Protein AF-A0A1G8IHE6-F1 (afdb_monomer_lite)

Sequence (54 aa):
MTPTKDIVFYIVNHLDTLGMEKGVEQVSHRLAFDRDYVLEIYFNEKRKAHQMAV

Structure (mmCIF, N/CA/C/O backbone):
data_AF-A0A1G8IHE6-F1
#
_entry.id   AF-A0A1G8IHE6-F1
#
loop_
_atom_site.group_PDB
_atom_site.id
_atom_site.type_symbol
_atom_site.label_atom_id
_atom_site.label_alt_id
_atom_site.label_comp_id
_atom_site.label_asym_id
_atom_site.label_entity_id
_atom_site.label_seq_id
_atom_site.pdbx_PDB_ins_code
_atom_site.Cartn_x
_atom_site.Cartn_y
_atom_site.Cartn_z
_atom_site.occupancy
_atom_site.B_iso_or_equiv
_atom_site.auth_seq_id
_atom_site.auth_comp_id
_atom_site.auth_asym_id
_atom_site.auth_atom_id
_atom_site.pdbx_PDB_model_num
ATOM 1 N N . MET A 1 1 ? -3.339 -14.211 -2.811 1.00 64.12 1 MET A N 1
ATOM 2 C CA . MET A 1 1 ? -3.623 -13.483 -4.068 1.00 64.12 1 MET A CA 1
ATOM 3 C C . MET A 1 1 ? -2.444 -12.562 -4.337 1.00 64.12 1 MET A C 1
ATOM 5 O O . MET A 1 1 ? -1.967 -11.956 -3.390 1.00 64.12 1 MET A O 1
ATOM 9 N N . THR A 1 2 ? -1.920 -12.509 -5.561 1.00 75.00 2 THR A N 1
ATOM 10 C CA . THR A 1 2 ? -0.813 -11.597 -5.908 1.00 75.00 2 THR A CA 1
ATOM 11 C C . THR A 1 2 ? -1.412 -10.284 -6.419 1.00 75.00 2 THR A C 1
ATOM 13 O O . THR A 1 2 ? -2.273 -10.350 -7.299 1.00 75.00 2 THR A O 1
ATOM 16 N N . PRO A 1 3 ? -1.022 -9.111 -5.889 1.00 81.50 3 PRO A N 1
ATOM 17 C CA . PRO A 1 3 ? -1.582 -7.836 -6.326 1.00 81.50 3 PRO A CA 1
ATOM 18 C C . PRO A 1 3 ? -1.184 -7.541 -7.777 1.00 81.50 3 PRO A C 1
ATOM 20 O O . PRO A 1 3 ? -0.078 -7.867 -8.214 1.00 81.50 3 PRO A O 1
ATOM 23 N N . THR A 1 4 ? -2.092 -6.925 -8.536 1.00 92.94 4 THR A N 1
ATOM 24 C CA . THR A 1 4 ? -1.799 -6.478 -9.904 1.00 92.94 4 THR A CA 1
ATOM 25 C C . THR A 1 4 ? -0.811 -5.311 -9.880 1.00 92.94 4 THR A C 1
ATOM 27 O O . THR A 1 4 ? -0.694 -4.607 -8.875 1.00 92.94 4 THR A O 1
ATOM 30 N N . LYS A 1 5 ? -0.107 -5.067 -10.995 1.00 92.12 5 LYS A N 1
ATOM 31 C CA . LYS A 1 5 ? 0.849 -3.948 -11.093 1.00 92.12 5 LYS A CA 1
ATOM 32 C C . LYS A 1 5 ? 0.201 -2.592 -10.786 1.00 92.12 5 LYS A C 1
ATOM 34 O O . LYS A 1 5 ? 0.824 -1.777 -10.115 1.00 92.12 5 LYS A O 1
ATOM 39 N N . ASP A 1 6 ? -1.051 -2.390 -11.194 1.00 94.56 6 ASP A N 1
ATOM 40 C CA . ASP A 1 6 ? -1.794 -1.153 -10.922 1.00 94.56 6 ASP A CA 1
ATOM 41 C C . ASP A 1 6 ? -2.074 -0.964 -9.428 1.00 94.56 6 ASP A C 1
ATOM 43 O O . ASP A 1 6 ? -1.928 0.138 -8.902 1.00 94.56 6 ASP A O 1
ATOM 47 N N . ILE A 1 7 ? -2.419 -2.049 -8.721 1.00 95.19 7 ILE A N 1
ATOM 48 C CA . ILE A 1 7 ? -2.621 -2.024 -7.268 1.00 95.19 7 ILE A CA 1
ATOM 49 C C . ILE A 1 7 ? -1.304 -1.695 -6.562 1.00 95.19 7 ILE A C 1
ATOM 51 O O . ILE A 1 7 ? -1.283 -0.843 -5.678 1.00 95.19 7 ILE A O 1
ATOM 55 N N . VAL A 1 8 ? -0.197 -2.323 -6.970 1.00 96.00 8 VAL A N 1
ATOM 56 C CA . VAL A 1 8 ? 1.127 -2.043 -6.393 1.00 96.00 8 VAL A CA 1
ATOM 57 C C . VAL A 1 8 ? 1.517 -0.581 -6.615 1.00 96.00 8 VAL A C 1
ATOM 59 O O . VAL A 1 8 ? 1.904 0.092 -5.662 1.00 96.00 8 VAL A O 1
ATOM 62 N N . PHE A 1 9 ? 1.354 -0.060 -7.835 1.00 95.62 9 PHE A N 1
ATOM 63 C CA . PHE A 1 9 ? 1.632 1.344 -8.143 1.00 95.62 9 PHE A CA 1
ATO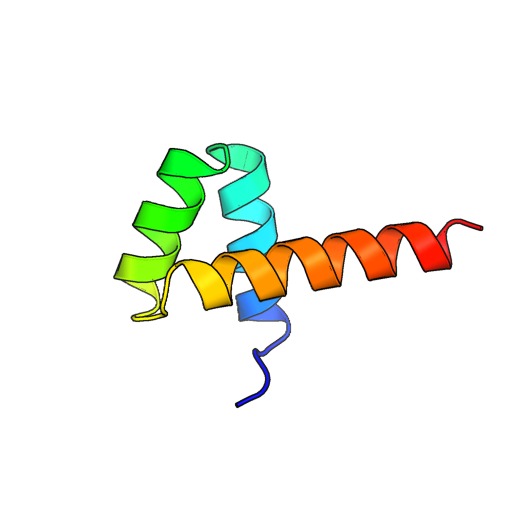M 64 C C . PHE A 1 9 ? 0.772 2.294 -7.301 1.00 95.62 9 PHE A C 1
ATOM 66 O O . PHE A 1 9 ? 1.291 3.247 -6.721 1.00 95.62 9 PHE A O 1
ATOM 73 N N . TYR A 1 10 ? -0.530 2.011 -7.184 1.00 96.94 10 TYR A N 1
ATOM 74 C CA . TYR A 1 10 ? -1.450 2.797 -6.366 1.00 96.94 10 TYR A CA 1
ATOM 75 C C . TYR A 1 10 ? -0.998 2.866 -4.903 1.00 96.94 10 TYR A C 1
ATOM 77 O O . TYR A 1 10 ? -0.917 3.965 -4.348 1.00 96.94 10 TYR A O 1
ATOM 85 N N . ILE A 1 11 ? -0.671 1.708 -4.312 1.00 96.94 11 ILE A N 1
ATOM 86 C CA . ILE A 1 11 ? -0.185 1.582 -2.932 1.00 96.94 11 ILE A CA 1
ATOM 87 C C . ILE A 1 11 ? 1.101 2.394 -2.756 1.00 96.94 11 ILE A C 1
ATOM 89 O O . ILE A 1 11 ? 1.163 3.259 -1.885 1.00 96.94 11 ILE A O 1
ATOM 93 N N . VAL A 1 12 ? 2.110 2.154 -3.599 1.00 96.94 12 VAL A N 1
ATOM 94 C CA . VAL A 1 12 ? 3.417 2.816 -3.484 1.00 96.94 12 VAL A CA 1
ATOM 95 C C . VAL A 1 12 ? 3.282 4.327 -3.601 1.00 96.94 12 VAL A C 1
ATOM 97 O O . VAL A 1 12 ? 3.743 5.047 -2.719 1.00 96.94 12 VAL A O 1
ATOM 100 N N . ASN A 1 13 ? 2.582 4.809 -4.628 1.00 96.81 13 ASN A N 1
ATOM 101 C CA . ASN A 1 13 ? 2.432 6.239 -4.856 1.00 96.81 13 ASN A CA 1
ATOM 102 C C . ASN A 1 13 ? 1.660 6.935 -3.721 1.00 96.81 13 ASN A C 1
ATOM 104 O O . ASN A 1 13 ? 2.024 8.039 -3.317 1.00 96.81 13 ASN A O 1
ATOM 108 N N . HIS A 1 14 ? 0.607 6.307 -3.180 1.00 97.00 14 HIS A N 1
ATOM 109 C CA . HIS A 1 14 ? -0.162 6.896 -2.075 1.00 97.00 14 HIS A CA 1
ATOM 110 C C . HIS A 1 14 ? 0.634 6.947 -0.773 1.00 97.00 14 HIS A C 1
ATOM 112 O O . HIS A 1 14 ? 0.588 7.968 -0.088 1.00 97.00 14 HIS A O 1
ATOM 118 N N . LEU A 1 15 ? 1.371 5.886 -0.437 1.00 97.56 15 LEU A N 1
ATOM 119 C CA . LEU A 1 15 ? 2.210 5.856 0.762 1.00 97.56 15 LEU A CA 1
ATOM 120 C C . LEU A 1 15 ? 3.386 6.840 0.652 1.00 97.56 15 LEU A C 1
ATOM 122 O O . LEU A 1 15 ? 3.673 7.534 1.625 1.00 97.56 15 LEU A O 1
ATOM 126 N N . ASP A 1 16 ? 4.001 6.970 -0.529 1.00 96.62 16 ASP A N 1
ATOM 127 C CA . ASP A 1 16 ? 5.055 7.963 -0.790 1.00 96.62 16 ASP A CA 1
ATOM 128 C C . ASP A 1 16 ? 4.527 9.408 -0.692 1.00 96.62 16 ASP A C 1
ATOM 130 O O . ASP A 1 16 ? 5.224 10.290 -0.194 1.00 96.62 16 ASP A O 1
ATOM 134 N N . THR A 1 17 ? 3.291 9.662 -1.140 1.00 97.25 17 THR A N 1
ATOM 135 C CA . THR A 1 17 ? 2.702 11.015 -1.168 1.00 97.25 17 THR A CA 1
ATOM 136 C C . THR A 1 17 ? 2.138 11.444 0.188 1.00 97.25 17 THR A C 1
ATOM 138 O O . THR A 1 17 ? 2.319 12.585 0.608 1.00 97.25 17 THR A O 1
ATOM 141 N N . LEU A 1 18 ? 1.407 10.557 0.869 1.00 96.12 18 LEU A N 1
ATOM 142 C CA . LEU A 1 18 ? 0.677 10.877 2.103 1.00 96.12 18 LEU A CA 1
ATOM 143 C C . LEU A 1 18 ? 1.476 10.565 3.375 1.00 96.12 18 LEU A C 1
ATOM 145 O O . LEU A 1 18 ? 1.065 10.962 4.468 1.00 96.12 18 LEU A O 1
ATOM 149 N N . GLY A 1 19 ? 2.595 9.851 3.242 1.00 95.38 19 GLY A N 1
ATOM 150 C CA . GLY A 1 19 ? 3.318 9.253 4.356 1.00 95.38 19 GLY A CA 1
ATOM 151 C C . GLY A 1 19 ? 2.655 7.966 4.853 1.00 95.38 19 GLY A C 1
ATOM 152 O O . GLY A 1 19 ? 1.484 7.688 4.585 1.00 95.38 19 GLY A O 1
ATOM 153 N N . MET A 1 20 ? 3.414 7.166 5.604 1.00 94.62 20 MET A N 1
ATOM 154 C CA . MET A 1 20 ? 3.014 5.799 5.962 1.00 94.62 20 MET A CA 1
ATOM 155 C C . MET A 1 20 ? 1.717 5.716 6.765 1.00 94.62 20 MET A C 1
ATOM 157 O O . MET A 1 20 ? 0.849 4.920 6.429 1.00 94.62 20 MET A O 1
ATOM 161 N N . GLU A 1 21 ? 1.562 6.527 7.810 1.00 93.50 21 GLU A N 1
ATOM 162 C CA . GLU A 1 21 ? 0.421 6.412 8.725 1.00 93.50 21 GLU A CA 1
ATOM 163 C C . GLU A 1 21 ? -0.917 6.671 8.013 1.00 93.50 21 GLU A C 1
ATOM 165 O O . GLU A 1 21 ? -1.798 5.808 8.016 1.00 93.50 21 GLU A O 1
ATOM 170 N N . LYS A 1 22 ? -1.026 7.815 7.322 1.00 95.69 22 LYS A N 1
ATOM 171 C CA . LYS A 1 22 ? -2.225 8.206 6.563 1.00 95.69 22 LYS A CA 1
ATOM 172 C C . LYS A 1 22 ? -2.396 7.401 5.278 1.00 95.69 22 LYS A C 1
ATOM 174 O O . LYS A 1 22 ? -3.519 7.069 4.907 1.00 95.69 22 LYS A O 1
ATOM 179 N N . GLY A 1 23 ? -1.296 7.092 4.592 1.00 97.62 23 GLY A N 1
ATOM 180 C CA . GLY A 1 23 ? -1.313 6.309 3.362 1.00 97.62 23 GLY A CA 1
ATOM 181 C C . GLY A 1 23 ? -1.852 4.903 3.602 1.00 97.62 23 GLY A C 1
ATOM 182 O O . GLY A 1 23 ? -2.779 4.483 2.915 1.00 97.62 23 GLY A O 1
ATOM 183 N N . VAL A 1 24 ? -1.331 4.197 4.611 1.00 97.94 24 VAL A N 1
ATOM 184 C CA . VAL A 1 24 ? -1.778 2.837 4.942 1.00 97.94 24 VAL A CA 1
ATOM 185 C C . VAL A 1 24 ? -3.244 2.824 5.346 1.00 97.94 24 VAL A C 1
ATOM 187 O O . VAL A 1 24 ? -3.974 1.988 4.835 1.00 97.94 24 VAL A O 1
ATOM 190 N N . GLU A 1 25 ? -3.685 3.750 6.202 1.00 97.62 25 GLU A N 1
ATOM 191 C CA . GLU A 1 25 ? -5.087 3.836 6.629 1.00 97.62 25 GLU A CA 1
ATOM 192 C C . GLU A 1 25 ? -6.048 4.005 5.439 1.00 97.62 25 GLU A C 1
ATOM 194 O O . GLU A 1 25 ? -7.024 3.263 5.302 1.00 97.62 25 GLU A O 1
ATOM 199 N N . GLN A 1 26 ? -5.764 4.953 4.541 1.00 97.25 26 GLN A N 1
ATOM 200 C CA . GLN A 1 26 ? -6.636 5.211 3.393 1.00 97.25 26 GLN A CA 1
ATOM 201 C C . GLN A 1 26 ? -6.629 4.060 2.389 1.00 97.25 26 GLN A C 1
ATOM 203 O O . GLN A 1 26 ? -7.678 3.679 1.866 1.00 97.25 26 GLN A O 1
ATOM 208 N N . VAL A 1 27 ? -5.454 3.499 2.111 1.00 97.44 27 VAL A N 1
ATOM 209 C CA . VAL A 1 27 ? -5.294 2.413 1.144 1.00 97.44 27 VAL A CA 1
ATOM 210 C C . VAL A 1 27 ? -5.915 1.120 1.671 1.00 97.44 27 VAL A C 1
ATOM 212 O O . VAL A 1 27 ? -6.625 0.453 0.919 1.00 97.44 27 VAL A O 1
ATOM 215 N N . SER A 1 28 ? -5.720 0.795 2.955 1.00 97.44 28 SER A N 1
ATOM 216 C CA . SER A 1 28 ? -6.311 -0.387 3.592 1.00 97.44 28 SER A CA 1
ATOM 217 C C . SER A 1 28 ? -7.835 -0.322 3.546 1.00 97.44 28 SER A C 1
ATOM 219 O O . SER A 1 28 ? -8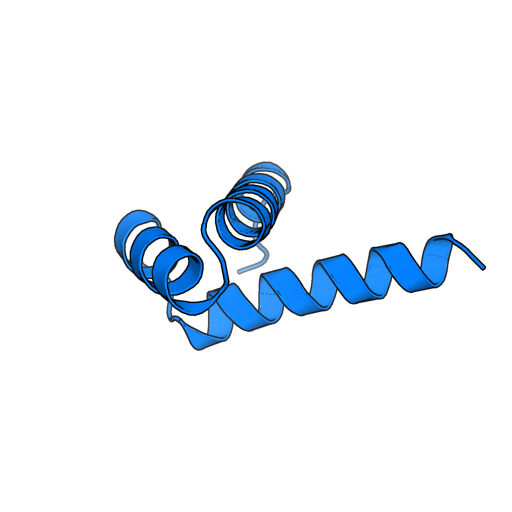.486 -1.279 3.136 1.00 97.44 28 SER A O 1
ATOM 221 N N . HIS A 1 29 ? -8.408 0.843 3.867 1.00 97.00 29 HIS A N 1
ATOM 222 C CA . HIS A 1 29 ? -9.852 1.049 3.814 1.00 97.00 29 HIS A CA 1
ATOM 223 C C . HIS A 1 29 ? -10.393 0.981 2.378 1.00 97.00 29 HIS A C 1
ATOM 225 O O . HIS A 1 29 ? -11.400 0.327 2.118 1.00 97.00 29 HIS A O 1
ATOM 231 N N . ARG A 1 30 ? -9.725 1.633 1.417 1.00 97.00 30 ARG A N 1
ATOM 232 C CA . ARG A 1 30 ? -10.204 1.712 0.029 1.00 97.00 30 ARG A CA 1
ATOM 233 C C . ARG A 1 30 ? -10.119 0.384 -0.719 1.00 97.00 30 ARG A C 1
ATOM 235 O O . ARG A 1 30 ? -10.994 0.100 -1.531 1.00 97.00 30 ARG A O 1
ATOM 242 N N . LEU A 1 31 ? -9.061 -0.388 -0.488 1.00 95.25 31 LEU A N 1
ATOM 243 C CA . LEU A 1 31 ? -8.842 -1.675 -1.153 1.00 95.25 31 LEU A CA 1
ATOM 244 C C . LEU A 1 31 ? -9.397 -2.863 -0.355 1.00 95.25 31 LEU 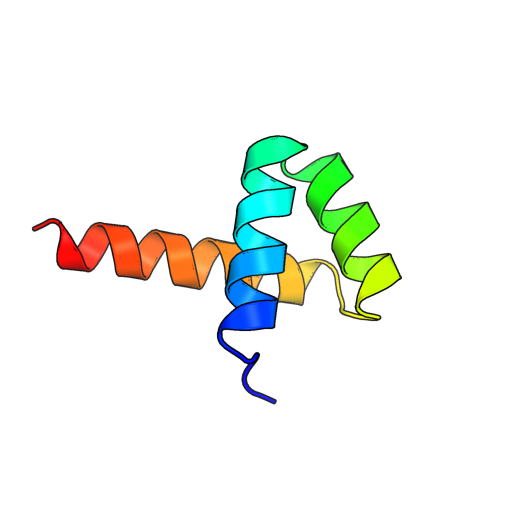A C 1
ATOM 246 O O . LEU A 1 31 ? -9.300 -3.991 -0.829 1.00 95.25 31 LEU A O 1
ATOM 250 N N . ALA A 1 32 ? -9.975 -2.615 0.827 1.00 96.69 32 ALA A N 1
ATOM 251 C CA . ALA A 1 32 ? -10.398 -3.644 1.778 1.00 96.69 32 ALA A CA 1
ATOM 252 C C . ALA A 1 32 ? -9.271 -4.649 2.092 1.00 96.69 32 ALA A C 1
ATOM 254 O O . ALA A 1 32 ? -9.489 -5.858 2.153 1.00 96.69 32 ALA A O 1
ATOM 255 N N . PHE A 1 33 ? -8.050 -4.134 2.250 1.00 96.19 33 PHE A N 1
ATOM 256 C CA . PHE A 1 33 ? -6.861 -4.914 2.585 1.00 96.19 33 PHE A CA 1
ATOM 257 C C . PHE A 1 33 ? -6.461 -4.688 4.034 1.00 96.19 33 PHE A C 1
ATOM 259 O O . PHE A 1 33 ? -6.646 -3.598 4.573 1.00 96.19 33 PHE A O 1
ATOM 266 N N . ASP A 1 34 ? -5.828 -5.691 4.635 1.00 96.88 34 ASP A N 1
ATOM 267 C CA . ASP A 1 34 ? -5.194 -5.530 5.937 1.00 96.88 34 ASP A CA 1
ATOM 268 C C . ASP A 1 34 ? -4.016 -4.555 5.855 1.00 96.88 34 ASP A C 1
ATOM 270 O O . ASP A 1 34 ? -3.260 -4.526 4.878 1.00 96.88 34 ASP A O 1
ATOM 274 N N . ARG A 1 35 ? -3.834 -3.759 6.912 1.00 96.94 35 ARG A N 1
ATOM 275 C CA . ARG A 1 35 ? -2.760 -2.753 6.994 1.00 96.94 35 ARG A CA 1
ATOM 276 C C . ARG A 1 35 ? -1.378 -3.384 6.816 1.00 96.94 35 ARG A C 1
ATOM 278 O O . ARG A 1 35 ? -0.555 -2.846 6.077 1.00 96.94 35 ARG A O 1
ATOM 285 N N . ASP A 1 36 ? -1.157 -4.539 7.438 1.00 96.88 36 ASP A N 1
ATOM 286 C CA . ASP A 1 36 ? 0.106 -5.277 7.348 1.00 96.88 36 ASP A CA 1
ATOM 287 C C . ASP A 1 36 ? 0.376 -5.762 5.923 1.00 96.88 36 ASP A C 1
ATOM 289 O O . ASP A 1 36 ? 1.504 -5.679 5.440 1.00 96.88 36 ASP A O 1
ATOM 293 N N . TYR A 1 37 ? -0.670 -6.176 5.207 1.00 96.56 37 TYR A N 1
ATOM 294 C CA . TYR A 1 37 ? -0.554 -6.603 3.817 1.00 96.56 37 TYR A CA 1
ATOM 295 C C . TYR A 1 37 ? -0.202 -5.434 2.882 1.00 96.56 37 TYR A C 1
ATOM 297 O O . TYR A 1 37 ? 0.650 -5.567 2.003 1.00 96.56 37 TYR A O 1
ATOM 305 N N . VAL A 1 38 ? -0.788 -4.251 3.101 1.00 96.94 38 VAL A N 1
ATOM 306 C CA . VAL A 1 38 ? -0.430 -3.023 2.364 1.00 96.94 38 VAL A CA 1
ATOM 307 C C . VAL A 1 38 ? 1.042 -2.652 2.591 1.00 96.94 38 VAL A C 1
ATOM 309 O O . VAL A 1 38 ? 1.757 -2.335 1.635 1.00 96.94 38 VAL A O 1
ATOM 312 N N . LEU A 1 39 ? 1.507 -2.722 3.841 1.00 97.00 39 LEU A N 1
ATOM 313 C CA . LEU A 1 39 ? 2.902 -2.462 4.200 1.00 97.00 39 LEU A CA 1
ATOM 314 C C . LEU A 1 39 ? 3.856 -3.478 3.566 1.00 97.00 39 LEU A C 1
ATOM 316 O O . LEU A 1 39 ? 4.892 -3.089 3.023 1.00 97.00 39 LEU A O 1
ATOM 320 N N . GLU A 1 40 ? 3.505 -4.763 3.591 1.00 96.44 40 GLU A N 1
ATOM 321 C CA . GLU A 1 40 ? 4.297 -5.819 2.966 1.00 96.44 40 GLU A CA 1
ATOM 322 C C . GLU A 1 40 ? 4.500 -5.548 1.468 1.00 96.44 40 GLU A C 1
ATOM 324 O O . GLU A 1 40 ? 5.633 -5.594 0.981 1.00 96.44 40 GLU A O 1
ATOM 329 N N . ILE A 1 41 ? 3.429 -5.202 0.744 1.00 95.69 41 ILE A N 1
ATOM 330 C CA . ILE A 1 41 ? 3.495 -4.866 -0.686 1.00 95.69 41 ILE A CA 1
ATOM 331 C C . ILE A 1 41 ? 4.439 -3.685 -0.920 1.00 95.69 41 ILE A C 1
ATOM 333 O O . ILE A 1 41 ? 5.330 -3.768 -1.769 1.00 95.69 41 ILE A O 1
ATOM 337 N N . TYR A 1 42 ? 4.277 -2.610 -0.148 1.00 96.56 42 TYR A N 1
ATOM 338 C CA . TYR A 1 42 ? 5.107 -1.415 -0.263 1.00 96.56 42 TYR A CA 1
ATOM 339 C C . TYR A 1 42 ? 6.598 -1.722 -0.056 1.00 96.56 42 TYR A C 1
ATOM 341 O O . TYR A 1 42 ? 7.434 -1.388 -0.901 1.00 96.56 42 TYR A O 1
ATOM 349 N N . PHE A 1 43 ? 6.950 -2.400 1.040 1.00 95.44 43 PHE A N 1
ATOM 350 C CA . PHE A 1 43 ? 8.347 -2.711 1.349 1.00 95.44 43 PHE A CA 1
ATOM 351 C C . PHE A 1 43 ? 8.948 -3.745 0.394 1.00 95.44 43 PHE A C 1
ATOM 353 O O . PHE A 1 43 ? 10.140 -3.673 0.085 1.00 95.44 43 PHE A O 1
ATOM 360 N N . ASN A 1 44 ? 8.154 -4.699 -0.097 1.00 94.19 44 ASN A N 1
ATOM 361 C CA . ASN A 1 44 ? 8.595 -5.639 -1.124 1.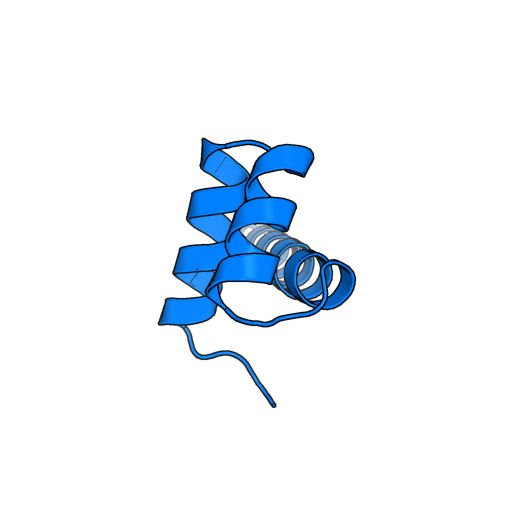00 94.19 44 ASN A CA 1
ATOM 362 C C . ASN A 1 44 ? 8.965 -4.917 -2.421 1.00 94.19 44 ASN A C 1
ATOM 364 O O . ASN A 1 44 ? 10.008 -5.218 -3.003 1.00 94.19 44 ASN A O 1
ATOM 368 N N . GLU A 1 45 ? 8.165 -3.941 -2.849 1.00 93.06 45 GLU A N 1
ATOM 369 C CA . GLU A 1 45 ? 8.443 -3.195 -4.076 1.00 93.06 45 GLU A CA 1
ATOM 370 C C . GLU A 1 45 ? 9.664 -2.279 -3.931 1.00 93.06 45 GLU A C 1
ATOM 372 O O . GLU A 1 45 ? 10.556 -2.288 -4.781 1.00 93.06 45 GLU A O 1
ATOM 377 N N . LYS A 1 46 ? 9.790 -1.568 -2.802 1.00 90.25 46 LYS A N 1
ATOM 378 C CA . LYS A 1 46 ? 10.980 -0.747 -2.525 1.00 90.25 46 LYS A CA 1
ATOM 379 C C . LYS A 1 46 ? 12.259 -1.586 -2.485 1.00 90.25 46 LYS A C 1
ATOM 381 O O . LYS A 1 46 ? 13.275 -1.150 -3.023 1.00 90.25 46 LYS A O 1
ATOM 386 N N . ARG A 1 47 ? 12.232 -2.795 -1.906 1.00 89.44 47 ARG A N 1
ATOM 387 C CA . ARG A 1 47 ? 13.395 -3.704 -1.890 1.00 89.44 47 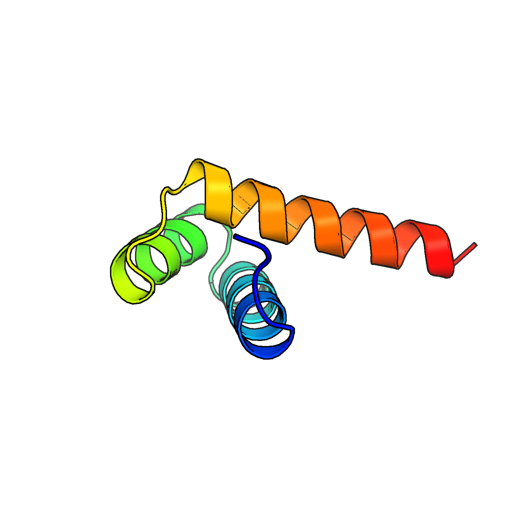ARG A CA 1
ATOM 388 C C . ARG A 1 47 ? 13.813 -4.152 -3.289 1.00 89.44 47 ARG A C 1
ATOM 390 O O . ARG A 1 47 ? 15.005 -4.144 -3.583 1.00 89.44 47 ARG A O 1
ATOM 397 N N . LYS A 1 48 ? 12.860 -4.499 -4.159 1.00 84.44 48 LYS A N 1
ATOM 398 C CA . LYS A 1 48 ? 13.153 -4.870 -5.555 1.00 84.44 48 LYS A CA 1
ATOM 399 C C . LYS A 1 48 ? 13.803 -3.724 -6.323 1.00 84.44 48 LYS A C 1
ATOM 401 O O . LYS A 1 48 ? 14.797 -3.946 -7.005 1.00 84.44 48 LYS A O 1
ATOM 406 N N . ALA A 1 49 ? 13.290 -2.505 -6.157 1.00 79.31 49 ALA A N 1
ATOM 407 C CA . ALA A 1 49 ? 13.877 -1.324 -6.781 1.00 79.31 49 ALA A CA 1
ATOM 408 C C . ALA A 1 49 ? 15.343 -1.116 -6.354 1.00 79.31 49 ALA A C 1
ATOM 410 O O . ALA A 1 49 ? 16.188 -0.828 -7.196 1.00 79.31 49 ALA A O 1
ATOM 411 N N . HIS A 1 50 ? 15.664 -1.338 -5.074 1.00 73.00 50 HIS A N 1
ATOM 412 C CA . HIS A 1 50 ? 17.042 -1.236 -4.579 1.00 73.00 50 HIS A CA 1
ATOM 413 C C . HIS A 1 50 ? 17.966 -2.325 -5.136 1.00 73.00 50 HIS A C 1
ATOM 415 O O . HIS A 1 50 ? 19.143 -2.058 -5.330 1.00 73.00 50 HIS A O 1
ATOM 421 N N . GLN A 1 51 ? 17.465 -3.532 -5.411 1.00 70.31 51 GLN A N 1
ATOM 422 C CA . GLN A 1 51 ? 18.278 -4.625 -5.962 1.00 70.31 51 GLN A CA 1
ATOM 423 C C . GLN A 1 51 ? 18.590 -4.467 -7.455 1.00 70.31 51 GLN A C 1
ATOM 425 O O . GLN A 1 51 ? 19.574 -5.024 -7.921 1.00 70.31 51 GLN A O 1
ATOM 430 N N . MET A 1 52 ? 17.769 -3.726 -8.204 1.00 60.94 52 MET A N 1
ATOM 431 C CA . MET A 1 52 ? 17.987 -3.477 -9.637 1.00 60.94 52 MET A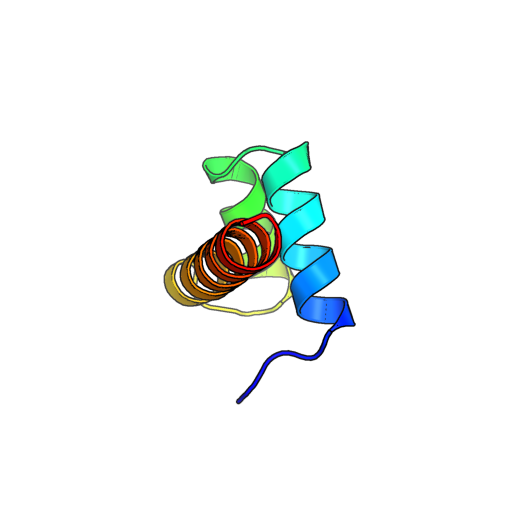 CA 1
ATOM 432 C C . MET A 1 52 ? 18.878 -2.261 -9.919 1.00 60.94 52 MET A C 1
ATOM 434 O O . MET A 1 52 ? 19.273 -2.049 -11.062 1.00 60.94 52 MET A O 1
ATOM 438 N N . ALA A 1 53 ? 19.154 -1.445 -8.900 1.00 56.28 53 ALA A N 1
ATOM 439 C CA . ALA A 1 53 ? 20.002 -0.260 -9.001 1.00 56.28 53 ALA A CA 1
ATOM 440 C C . ALA A 1 53 ? 21.491 -0.542 -8.703 1.00 56.28 53 ALA A C 1
ATOM 442 O O . ALA A 1 53 ? 22.277 0.405 -8.661 1.00 56.28 53 ALA A O 1
ATOM 443 N N . VAL A 1 54 ? 21.861 -1.811 -8.474 1.00 48.88 54 VAL A N 1
ATOM 444 C CA . VAL A 1 54 ? 23.233 -2.281 -8.198 1.00 48.88 54 VAL A CA 1
ATOM 445 C C . VAL A 1 54 ? 23.786 -3.033 -9.398 1.00 48.88 54 VAL A C 1
ATOM 447 O O . VAL A 1 54 ? 23.017 -3.822 -9.991 1.00 48.88 54 VAL A O 1
#

Organism: NCBI:txid568899

Radius of gyration: 10.87 Å; chains: 1; bounding box: 34×24×20 Å

Secondary structure (DSSP, 8-state):
-PPPHHHHHHHHHHHHHH-HHHHHHHHHHHHT--HHHHHHHHHHHHHHHHHHT-

Foldseek 3Di:
DDDDPVLLVQLQVQCVVVPLPVSLVVSCVVVVHDSVVSVVSNVVVVVVVVVVVD

pLDDT: mean 90.95, std 11.45, range [48.88, 97.94]